Protein AF-A0A8T1UYX2-F1 (afdb_monomer)

Radius of gyration: 14.96 Å; Cα contacts (8 Å, |Δi|>4): 70; chains: 1; bounding box: 27×42×38 Å

Nearest PDB structures (foldseek):
  7l1v-assembly1_R  TM=3.148E-01  e=8.148E+00  Homo sapiens
  6tvo-assembly1_A  TM=3.436E-01  e=8.673E+00  Homo sapiens

Mean predicted aligned error: 9.79 Å

Foldseek 3Di:
DDDDPVRLCVVPVVLLVLLVLQLVFWDFDQDPPVDDDDPDRDTDTGGDDDPVCVPPPVVSVVSNVVSVVVLVVCCVVPVNSSVSSNVPD

pLDDT: mean 73.72, std 14.35, range [43.25, 90.12]

Sequence (89 aa):
MAHSPAEIEERWGFLAPWCELLNRRLEYENFSYDLDVWDRRKYSIGLKLEDEELETNLASLERVREALALLAAVAHVDHAAAKYLLDKY

Organism: NCBI:txid29920

Solvent-accessible surface area (backbone atoms only — not comparable to full-atom values): 5423 Å² total; per-residue (Å²): 131,89,72,52,73,66,58,38,41,75,75,50,46,86,49,43,74,42,30,44,68,38,52,86,25,57,43,83,43,83,63,81,74,94,66,96,78,66,103,57,92,56,75,44,76,40,76,64,74,58,74,70,47,77,76,72,34,68,72,58,54,51,53,52,52,50,31,51,53,54,47,51,53,37,38,74,78,38,48,70,49,38,52,50,45,59,73,73,59

Secondary structure (DSSP, 8-state):
----HHHHHHHHGGGHHHHHHHHTTEEEEE------S--S--EEEEE---HHHHHH-HHHHHHHHHHHHHHHHHHHH-HHHHHHHHHH-

Structure (mmCIF, N/CA/C/O backbone):
data_AF-A0A8T1UYX2-F1
#
_entry.id   AF-A0A8T1UYX2-F1
#
loop_
_atom_site.group_PDB
_atom_site.id
_atom_site.type_symb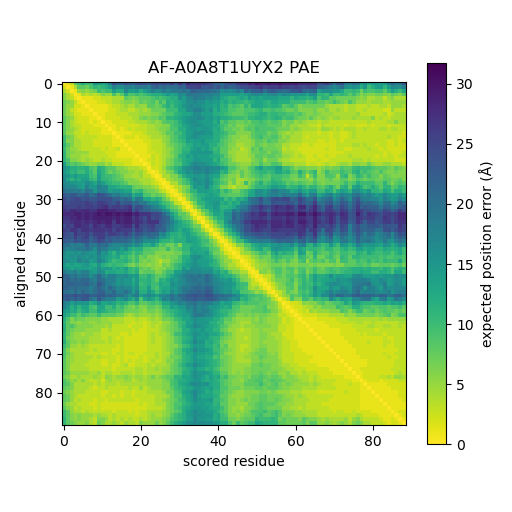ol
_atom_site.label_atom_id
_atom_site.label_alt_id
_atom_site.label_comp_id
_atom_site.label_asym_id
_atom_site.label_entity_id
_atom_site.label_seq_id
_atom_site.pdbx_PDB_ins_code
_atom_site.Cartn_x
_atom_site.Cartn_y
_atom_site.Cartn_z
_atom_site.occupancy
_atom_site.B_iso_or_equiv
_atom_site.auth_seq_id
_atom_site.auth_comp_id
_atom_site.auth_asym_id
_atom_site.auth_atom_id
_atom_site.pdbx_PDB_model_num
ATOM 1 N N . MET A 1 1 ? 12.609 -1.158 -16.122 1.00 47.44 1 MET A N 1
ATOM 2 C CA . MET A 1 1 ? 12.364 -2.473 -16.750 1.00 47.44 1 MET A CA 1
ATOM 3 C C . MET A 1 1 ? 10.876 -2.731 -16.618 1.00 47.44 1 MET A C 1
ATOM 5 O O . MET A 1 1 ? 10.358 -2.509 -15.534 1.00 47.44 1 MET A O 1
ATOM 9 N N . ALA A 1 2 ? 10.168 -3.041 -17.702 1.00 56.03 2 ALA A N 1
ATOM 10 C CA . ALA A 1 2 ? 8.744 -3.353 -17.611 1.00 56.03 2 ALA A CA 1
ATOM 11 C C . ALA A 1 2 ? 8.617 -4.812 -17.160 1.00 56.03 2 ALA A C 1
ATOM 13 O O . ALA A 1 2 ? 8.921 -5.710 -17.938 1.00 56.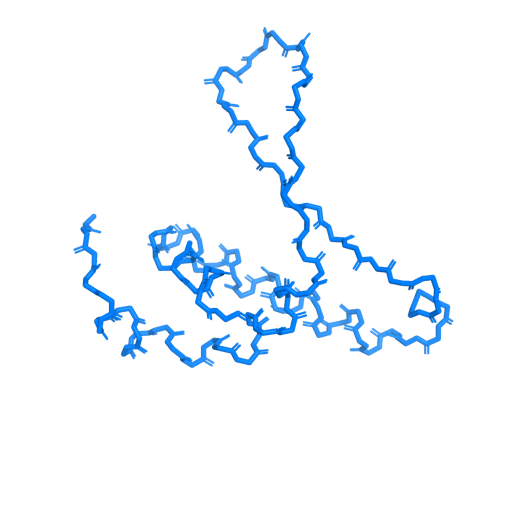03 2 ALA A O 1
ATOM 14 N N . HIS A 1 3 ? 8.264 -5.028 -15.894 1.00 68.81 3 HIS A N 1
ATOM 15 C CA . HIS A 1 3 ? 7.954 -6.358 -15.380 1.00 68.81 3 HIS A CA 1
ATOM 16 C C . HIS A 1 3 ? 6.574 -6.779 -15.886 1.00 68.81 3 HIS A C 1
ATOM 18 O O . HIS A 1 3 ? 5.644 -5.969 -15.921 1.00 68.81 3 HIS A O 1
ATOM 24 N N . SER A 1 4 ? 6.443 -8.032 -16.307 1.00 81.56 4 SER A N 1
ATOM 25 C CA . SER A 1 4 ? 5.137 -8.597 -16.627 1.00 81.56 4 SER A CA 1
ATOM 26 C C . SER A 1 4 ? 4.303 -8.764 -15.344 1.00 81.56 4 SER A C 1
ATOM 28 O O . SER A 1 4 ? 4.868 -8.952 -14.263 1.00 81.56 4 SER A O 1
ATOM 30 N N . PRO A 1 5 ? 2.960 -8.733 -15.426 1.00 78.44 5 PRO A N 1
ATOM 31 C CA . PRO A 1 5 ? 2.094 -8.901 -14.255 1.00 78.44 5 PRO A CA 1
ATOM 32 C C . PRO A 1 5 ? 2.372 -10.190 -13.467 1.00 78.44 5 PRO A C 1
ATOM 34 O O . PRO A 1 5 ? 2.293 -10.194 -12.243 1.00 78.44 5 PRO A O 1
ATOM 37 N N . ALA A 1 6 ? 2.739 -11.271 -14.164 1.00 83.81 6 ALA A N 1
ATOM 38 C CA . ALA A 1 6 ? 3.075 -12.555 -13.554 1.00 83.81 6 ALA A CA 1
ATOM 39 C C . ALA A 1 6 ? 4.387 -12.501 -12.752 1.00 83.81 6 ALA A C 1
ATOM 41 O O . ALA A 1 6 ? 4.449 -13.037 -11.651 1.00 83.81 6 ALA A O 1
ATOM 42 N N . GLU A 1 7 ? 5.410 -11.807 -13.260 1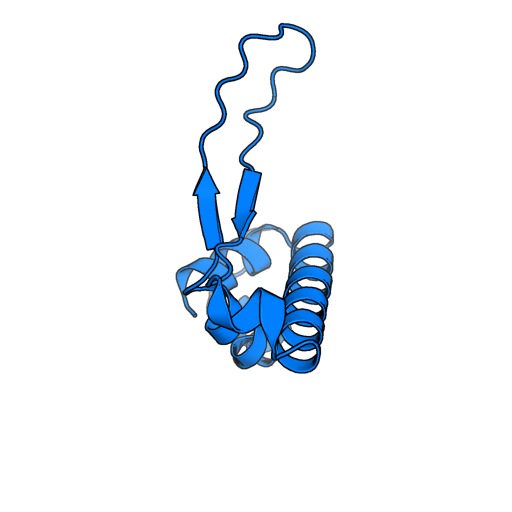.00 85.31 7 GLU A N 1
ATOM 43 C CA . GLU A 1 7 ? 6.684 -11.622 -12.549 1.00 85.31 7 GLU A CA 1
ATOM 44 C C . GLU A 1 7 ? 6.530 -10.721 -11.318 1.00 85.31 7 GLU A C 1
ATOM 46 O O . GLU A 1 7 ? 7.195 -10.936 -10.304 1.00 85.31 7 GLU A O 1
ATOM 51 N N . ILE A 1 8 ? 5.661 -9.705 -11.388 1.00 85.69 8 ILE A N 1
ATOM 52 C CA . ILE A 1 8 ? 5.341 -8.865 -10.225 1.00 85.69 8 ILE A CA 1
ATOM 53 C C . ILE A 1 8 ? 4.626 -9.704 -9.163 1.00 85.69 8 ILE A C 1
ATOM 55 O O . ILE A 1 8 ? 4.952 -9.590 -7.986 1.00 85.69 8 ILE A O 1
ATOM 59 N N . GLU A 1 9 ? 3.700 -10.572 -9.569 1.00 87.25 9 GLU A N 1
ATOM 60 C CA . GLU A 1 9 ? 2.983 -11.453 -8.648 1.00 87.25 9 GLU A CA 1
ATOM 61 C C . GLU A 1 9 ? 3.911 -12.461 -7.962 1.00 87.25 9 GLU A C 1
ATOM 63 O O . GLU A 1 9 ? 3.842 -12.641 -6.751 1.00 87.25 9 GLU A O 1
ATOM 68 N N . GLU A 1 10 ? 4.827 -13.074 -8.712 1.00 88.94 10 GLU A N 1
ATOM 69 C CA . GLU A 1 10 ? 5.803 -14.016 -8.159 1.00 88.94 10 GLU A CA 1
ATOM 70 C C . GLU A 1 10 ? 6.729 -13.342 -7.136 1.00 88.94 10 GLU A C 1
ATOM 72 O O . GLU A 1 10 ? 7.038 -13.913 -6.090 1.00 88.94 10 GLU A O 1
ATOM 77 N N . ARG A 1 11 ? 7.163 -12.108 -7.420 1.00 88.38 11 ARG A N 1
ATOM 78 C CA . ARG A 1 11 ? 8.148 -11.396 -6.595 1.00 88.38 11 ARG A CA 1
ATOM 79 C C . ARG A 1 11 ? 7.534 -10.636 -5.428 1.00 88.38 11 ARG A C 1
ATOM 81 O O . ARG A 1 11 ? 8.166 -10.542 -4.379 1.00 88.38 11 ARG A O 1
ATOM 88 N N . TRP A 1 12 ? 6.345 -10.072 -5.611 1.00 90.00 12 TRP A N 1
ATOM 89 C CA . TRP A 1 12 ? 5.738 -9.121 -4.679 1.00 90.00 12 TRP A CA 1
ATOM 90 C C . TRP A 1 12 ? 4.304 -9.47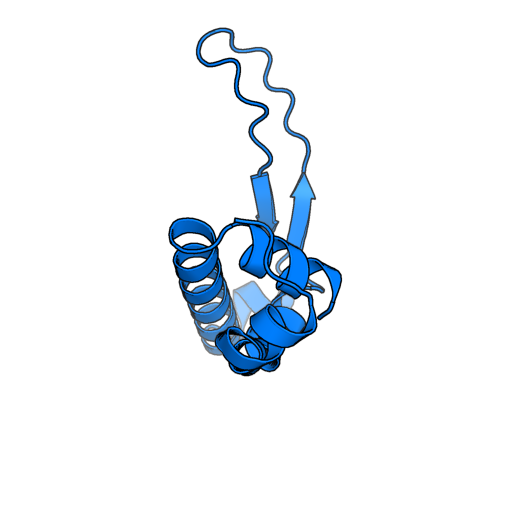2 -4.273 1.00 90.00 12 TRP A C 1
ATOM 92 O O . TRP A 1 12 ? 3.745 -8.793 -3.414 1.00 90.00 12 TRP A O 1
ATOM 102 N N . GLY A 1 13 ? 3.710 -10.537 -4.820 1.00 86.62 13 GLY A N 1
ATOM 103 C CA . GLY A 1 13 ? 2.339 -10.956 -4.500 1.00 86.62 13 GLY A CA 1
ATOM 104 C C . GLY A 1 13 ? 2.127 -11.294 -3.023 1.00 86.62 13 GLY A C 1
ATOM 105 O O . GLY A 1 13 ? 1.020 -11.163 -2.507 1.00 86.62 13 GLY A O 1
ATOM 106 N N . PHE A 1 14 ? 3.195 -11.617 -2.286 1.00 89.56 14 PHE A N 1
ATOM 107 C CA . PHE A 1 14 ? 3.116 -11.803 -0.835 1.00 89.56 14 PHE A CA 1
ATOM 108 C C . PHE A 1 14 ? 2.673 -10.534 -0.084 1.00 89.56 14 PHE A C 1
ATOM 110 O O . PHE A 1 14 ? 2.194 -10.654 1.037 1.00 89.56 14 PHE A O 1
ATOM 117 N N . LEU A 1 15 ? 2.797 -9.338 -0.676 1.00 89.12 15 LEU A N 1
ATOM 118 C CA . LEU A 1 15 ? 2.357 -8.072 -0.076 1.00 89.12 15 LEU A CA 1
ATOM 119 C C . LEU A 1 15 ? 0.858 -7.792 -0.238 1.00 89.12 15 LEU A C 1
ATOM 121 O O . LEU A 1 15 ? 0.380 -6.788 0.295 1.00 89.12 15 LEU A O 1
ATOM 125 N N . ALA A 1 16 ? 0.113 -8.665 -0.923 1.00 87.75 16 ALA A N 1
ATOM 126 C CA . ALA A 1 16 ? -1.322 -8.502 -1.154 1.00 87.75 16 ALA A CA 1
ATOM 127 C C . ALA A 1 16 ? -2.122 -8.152 0.120 1.00 87.75 16 ALA A C 1
ATOM 129 O O . ALA A 1 16 ? -2.837 -7.153 0.085 1.00 87.75 16 ALA A O 1
ATOM 130 N N . PRO A 1 17 ? -1.940 -8.826 1.279 1.00 88.31 17 PRO A N 1
ATOM 131 C CA . PRO A 1 17 ? -2.709 -8.502 2.487 1.00 88.31 17 PRO A CA 1
ATOM 132 C C . PRO A 1 17 ? -2.481 -7.075 3.010 1.00 88.31 17 PRO A C 1
ATOM 134 O O . PRO A 1 17 ? -3.373 -6.471 3.602 1.00 88.31 17 PRO A O 1
ATOM 137 N N . TRP A 1 18 ? -1.283 -6.521 2.797 1.00 88.25 18 TRP A N 1
ATOM 138 C CA . TRP A 1 18 ? -0.960 -5.145 3.177 1.00 88.25 18 TRP A CA 1
ATOM 139 C C . TRP A 1 18 ? -1.515 -4.141 2.167 1.00 88.25 18 TRP A C 1
ATOM 141 O O . TRP A 1 18 ? -1.925 -3.056 2.564 1.00 88.25 18 TRP A O 1
ATOM 151 N N . CYS A 1 19 ? -1.569 -4.498 0.883 1.00 85.62 19 CYS A N 1
ATOM 152 C CA . CYS A 1 19 ? -2.162 -3.646 -0.147 1.00 85.62 19 CYS A CA 1
ATOM 153 C C . CYS A 1 19 ? -3.687 -3.571 0.009 1.00 85.62 19 CYS A C 1
ATOM 155 O O . CYS A 1 19 ? -4.225 -2.471 0.043 1.00 85.62 19 CYS A O 1
ATOM 157 N N . GLU A 1 20 ? -4.360 -4.696 0.269 1.00 86.38 20 GLU A N 1
ATOM 158 C CA . GLU A 1 20 ? -5.805 -4.733 0.555 1.00 86.38 20 GLU A CA 1
ATOM 159 C C . GLU A 1 20 ? -6.181 -3.885 1.783 1.00 86.38 20 GLU A C 1
ATOM 161 O O . GLU A 1 20 ? -7.217 -3.214 1.799 1.00 86.38 20 GLU A O 1
ATOM 166 N N . LEU A 1 21 ? -5.323 -3.875 2.814 1.00 84.62 21 LEU A N 1
ATOM 167 C CA . LEU A 1 21 ? -5.505 -3.028 3.998 1.00 84.62 21 LEU A CA 1
ATOM 168 C C . LEU A 1 21 ? -5.468 -1.532 3.642 1.00 84.62 21 LEU A C 1
ATOM 170 O O . LEU A 1 21 ? -6.160 -0.728 4.274 1.00 84.62 21 LEU A O 1
ATOM 174 N N . LEU A 1 22 ? -4.656 -1.165 2.649 1.00 80.31 22 LEU A N 1
ATOM 175 C CA . LEU A 1 22 ? -4.435 0.210 2.219 1.00 80.31 22 LEU A CA 1
ATOM 176 C C . LEU A 1 22 ? -5.429 0.676 1.148 1.00 80.31 22 LEU A C 1
ATOM 178 O O . LEU A 1 22 ? -5.813 1.841 1.174 1.00 80.31 22 LEU A O 1
ATOM 182 N N . ASN A 1 23 ? -5.893 -0.192 0.246 1.00 72.25 23 ASN A N 1
ATOM 183 C CA . ASN A 1 23 ? -6.672 0.203 -0.937 1.00 72.25 23 ASN A CA 1
ATOM 184 C C . ASN A 1 23 ? -7.997 0.916 -0.609 1.00 72.25 23 ASN A C 1
ATOM 186 O O . ASN A 1 23 ? -8.508 1.721 -1.378 1.00 72.25 23 ASN A O 1
ATOM 190 N N . ARG A 1 24 ? -8.544 0.693 0.588 1.00 70.00 24 ARG A N 1
ATOM 1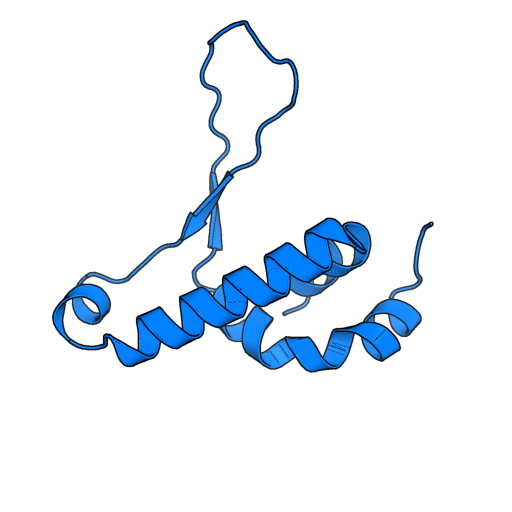91 C CA . ARG A 1 24 ? -9.751 1.400 1.058 1.00 70.00 24 ARG A CA 1
ATOM 192 C C . ARG A 1 24 ? -9.473 2.733 1.754 1.00 70.00 24 ARG A C 1
ATOM 194 O O . ARG A 1 24 ? -10.412 3.447 2.086 1.00 70.00 24 ARG A O 1
ATOM 201 N N . ARG A 1 25 ? -8.204 3.035 2.021 1.00 72.56 25 ARG A N 1
ATOM 202 C CA . ARG A 1 25 ? -7.747 4.162 2.849 1.00 72.56 25 ARG A CA 1
ATOM 203 C C . ARG A 1 25 ? -6.881 5.146 2.082 1.00 72.56 25 ARG A C 1
ATOM 205 O O . ARG A 1 25 ? -6.709 6.266 2.545 1.00 72.56 25 ARG A O 1
ATOM 212 N N . LEU A 1 26 ? -6.295 4.733 0.963 1.00 73.06 26 LEU A N 1
ATOM 213 C CA . LEU A 1 26 ? -5.443 5.593 0.156 1.00 73.06 26 LEU A CA 1
ATOM 214 C C . LEU A 1 26 ? -6.301 6.410 -0.805 1.00 73.06 26 LEU A C 1
ATOM 216 O O . LEU A 1 26 ? -6.848 5.890 -1.774 1.00 73.06 26 LEU A O 1
ATOM 220 N N . GLU A 1 27 ? -6.391 7.707 -0.542 1.00 68.19 27 GLU A N 1
ATOM 221 C CA . GLU A 1 27 ? -6.997 8.666 -1.454 1.00 68.19 27 GLU A CA 1
ATOM 222 C C . GLU A 1 27 ? -5.884 9.373 -2.233 1.00 68.19 27 GLU A C 1
ATOM 224 O O . GLU A 1 27 ? -4.880 9.837 -1.686 1.00 68.19 27 GLU A O 1
ATOM 229 N N . TYR A 1 28 ? -6.033 9.412 -3.554 1.00 62.53 28 TYR A N 1
ATOM 230 C CA . TYR A 1 28 ? -5.065 10.067 -4.417 1.00 62.53 28 TYR A CA 1
ATOM 231 C C . TYR A 1 28 ? -5.379 11.558 -4.489 1.00 62.53 28 TYR A C 1
ATOM 233 O O . TYR A 1 28 ? -6.251 11.985 -5.248 1.00 62.53 28 TYR A O 1
ATOM 241 N N . GLU A 1 29 ? -4.666 12.359 -3.703 1.00 58.47 29 GLU A N 1
ATOM 242 C CA . GLU A 1 29 ? -4.833 13.807 -3.725 1.00 58.47 29 GLU A CA 1
ATOM 243 C C . GLU A 1 29 ? -3.873 14.438 -4.739 1.00 58.47 29 GLU A C 1
ATOM 245 O O . GLU A 1 29 ? -2.645 14.337 -4.654 1.00 58.47 29 GLU A O 1
ATOM 250 N N . ASN A 1 30 ? -4.450 15.126 -5.725 1.00 50.88 30 ASN A N 1
ATOM 251 C CA . ASN A 1 30 ? -3.702 16.012 -6.608 1.00 50.88 30 ASN A CA 1
ATOM 252 C C . ASN A 1 30 ? -3.527 17.363 -5.906 1.00 50.88 30 ASN A C 1
ATOM 254 O O . ASN A 1 30 ? -4.340 18.266 -6.098 1.00 50.88 30 ASN A O 1
ATOM 258 N N . PHE A 1 31 ? -2.463 17.540 -5.123 1.00 47.97 31 PHE A N 1
ATOM 259 C CA . PHE A 1 31 ? -2.089 18.893 -4.711 1.00 47.97 31 PHE A CA 1
ATOM 260 C C . PHE A 1 31 ? -1.439 19.623 -5.885 1.00 47.97 31 PHE A C 1
ATOM 262 O O . PHE A 1 31 ? -0.300 19.339 -6.260 1.00 47.97 31 PHE A O 1
ATOM 269 N N . SER A 1 32 ? -2.136 20.614 -6.441 1.00 43.25 32 SER A N 1
ATOM 270 C CA . SER A 1 32 ? -1.492 21.685 -7.200 1.00 43.25 32 SER A CA 1
ATOM 271 C C . SER A 1 32 ? -1.169 22.832 -6.242 1.00 43.25 32 SER A C 1
ATOM 273 O O . SER A 1 32 ? -1.887 23.828 -6.191 1.00 43.25 32 SER A O 1
ATOM 275 N N . TYR A 1 33 ? -0.117 22.698 -5.431 1.00 46.66 33 TYR A N 1
ATOM 276 C CA . TYR A 1 33 ? 0.455 23.905 -4.838 1.00 46.66 33 TYR A CA 1
ATOM 277 C C . TYR A 1 33 ? 1.307 24.600 -5.894 1.00 46.66 33 TYR A C 1
ATOM 279 O O . TYR A 1 33 ? 2.307 24.057 -6.361 1.00 46.66 33 TYR A O 1
ATOM 287 N N . ASP A 1 34 ? 0.871 25.802 -6.254 1.00 50.88 34 ASP A N 1
ATOM 288 C CA . ASP A 1 34 ? 1.511 26.724 -7.190 1.00 50.88 34 ASP A CA 1
ATOM 289 C C . ASP A 1 34 ? 2.715 27.415 -6.520 1.00 50.88 34 ASP A C 1
ATOM 291 O O . ASP A 1 34 ? 2.712 28.610 -6.238 1.00 50.88 34 ASP A O 1
ATOM 295 N N . LEU A 1 35 ? 3.721 26.621 -6.136 1.00 48.00 35 LEU A N 1
ATOM 296 C CA . LEU A 1 35 ? 4.966 27.099 -5.523 1.00 48.00 35 LEU A CA 1
ATOM 297 C C . LEU A 1 35 ? 6.185 26.499 -6.243 1.00 48.00 35 LEU A C 1
ATOM 299 O O . LEU A 1 35 ? 6.949 25.704 -5.696 1.00 48.00 35 LEU A O 1
ATOM 303 N N . ASP A 1 36 ? 6.296 26.826 -7.525 1.00 56.53 36 ASP A N 1
ATOM 304 C CA . ASP A 1 36 ? 7.460 27.434 -8.190 1.00 56.53 36 ASP A CA 1
ATOM 305 C C . ASP A 1 36 ? 8.916 27.010 -7.872 1.00 56.53 36 ASP A C 1
ATOM 307 O O . ASP A 1 36 ? 9.836 27.765 -8.172 1.00 56.53 36 ASP A O 1
ATOM 311 N N . VAL A 1 37 ? 9.214 25.825 -7.316 1.00 50.62 37 VAL A N 1
ATOM 312 C CA . VAL A 1 37 ? 10.638 25.429 -7.130 1.00 50.62 37 VAL A CA 1
ATOM 313 C C . VAL A 1 37 ? 11.002 24.023 -7.610 1.00 50.62 37 VAL A C 1
ATOM 315 O O . VAL A 1 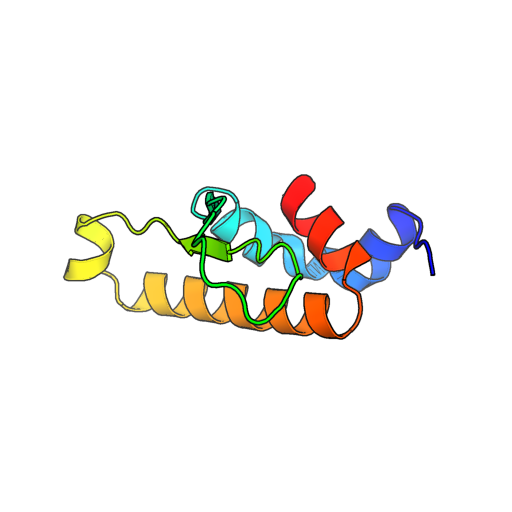37 ? 12.165 23.786 -7.918 1.00 50.62 37 VAL A O 1
ATOM 318 N N . TRP A 1 38 ? 10.064 23.086 -7.779 1.00 48.31 38 TRP A N 1
ATOM 319 C CA . TRP A 1 38 ? 10.410 21.767 -8.330 1.00 48.31 38 TRP A CA 1
ATOM 320 C C . TRP A 1 38 ? 9.274 21.196 -9.174 1.00 48.31 38 TRP A C 1
ATOM 322 O O . TRP A 1 38 ? 8.330 20.626 -8.632 1.00 48.31 38 TRP A O 1
ATOM 332 N N . ASP A 1 39 ? 9.413 21.321 -10.494 1.00 47.34 39 ASP A N 1
ATOM 333 C CA . ASP A 1 39 ? 8.540 20.826 -11.571 1.00 47.34 39 ASP A CA 1
ATOM 334 C C . ASP A 1 39 ? 8.474 19.281 -11.634 1.00 47.34 39 ASP A C 1
ATOM 336 O O . ASP A 1 39 ? 8.800 18.616 -12.617 1.00 47.34 39 ASP A O 1
ATOM 340 N N . ARG A 1 40 ? 8.115 18.659 -10.512 1.00 50.25 40 ARG A N 1
ATOM 341 C CA . ARG A 1 40 ? 7.709 17.261 -10.422 1.00 50.25 40 ARG A CA 1
ATOM 342 C C . ARG A 1 40 ? 6.288 17.283 -9.910 1.00 50.25 40 ARG A C 1
ATOM 344 O O . ARG A 1 40 ? 6.067 17.701 -8.780 1.00 50.25 40 ARG A O 1
ATOM 351 N N . ARG A 1 41 ? 5.345 16.801 -10.722 1.00 49.78 41 ARG A N 1
ATOM 352 C CA . ARG A 1 41 ? 3.985 16.459 -10.285 1.00 49.78 41 ARG A CA 1
ATOM 353 C C . ARG A 1 41 ? 4.092 15.605 -9.020 1.00 49.78 41 ARG A C 1
ATOM 355 O O . A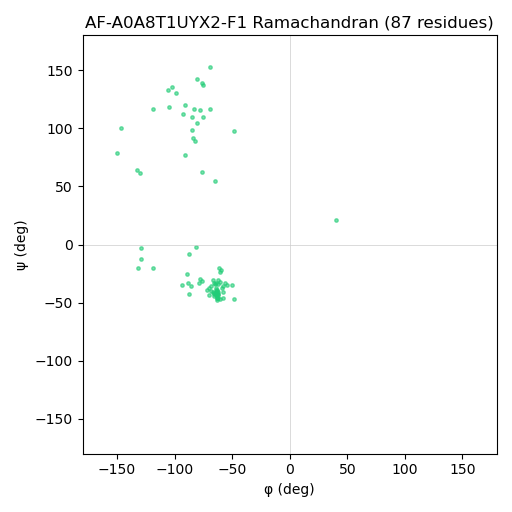RG A 1 41 ? 4.403 14.417 -9.096 1.00 49.78 41 ARG A O 1
ATOM 362 N N . LYS A 1 42 ? 3.938 16.230 -7.854 1.00 53.59 42 LYS A N 1
ATOM 363 C CA . LYS A 1 42 ? 3.980 15.547 -6.566 1.00 53.59 42 LYS A CA 1
ATOM 364 C C . LYS A 1 42 ? 2.593 14.990 -6.341 1.00 53.59 42 LYS A C 1
ATOM 366 O O . LYS A 1 42 ? 1.709 15.663 -5.834 1.00 53.59 42 LYS A O 1
ATOM 371 N N . TYR A 1 43 ? 2.415 13.761 -6.782 1.00 55.09 43 TYR A N 1
ATOM 372 C CA . TYR A 1 43 ? 1.297 12.961 -6.343 1.00 55.09 43 TYR A CA 1
ATOM 373 C C . TYR A 1 43 ? 1.530 12.616 -4.875 1.00 55.09 43 TYR A C 1
ATOM 375 O O . TYR A 1 43 ? 2.541 11.990 -4.547 1.00 55.09 43 TYR A O 1
ATOM 383 N N . SER A 1 44 ? 0.652 13.077 -3.989 1.00 59.72 44 SER A N 1
ATOM 384 C CA . SER A 1 44 ? 0.644 12.624 -2.603 1.00 59.72 44 SER A CA 1
ATOM 385 C C . SER A 1 44 ? -0.476 11.619 -2.432 1.00 59.72 44 SER A C 1
ATOM 387 O O . SER A 1 44 ? -1.596 11.834 -2.892 1.00 59.72 44 SER A O 1
ATOM 389 N N . ILE A 1 45 ? -0.169 10.535 -1.740 1.00 65.00 45 ILE A N 1
ATOM 390 C CA . ILE A 1 45 ? -1.184 9.588 -1.319 1.00 65.00 45 ILE A CA 1
ATOM 391 C C . ILE A 1 45 ? -1.619 10.023 0.081 1.00 65.00 45 ILE A C 1
ATOM 393 O O . ILE A 1 45 ? -0.809 10.003 1.010 1.00 65.00 45 ILE A O 1
ATOM 397 N N . GLY A 1 46 ? -2.861 10.484 0.198 1.00 67.19 46 GLY A N 1
ATOM 398 C CA . GLY A 1 46 ? -3.504 10.789 1.470 1.00 67.19 46 GLY A CA 1
ATOM 399 C C . GLY A 1 46 ? -4.019 9.504 2.107 1.00 67.19 46 GLY A C 1
ATOM 400 O O . GLY A 1 46 ? -4.478 8.601 1.410 1.00 67.19 46 GLY A O 1
ATOM 401 N N . LEU A 1 47 ? -3.917 9.399 3.429 1.00 71.44 47 LEU A N 1
ATOM 402 C CA . LEU A 1 47 ? -4.485 8.286 4.181 1.00 71.44 47 LEU A CA 1
ATOM 403 C 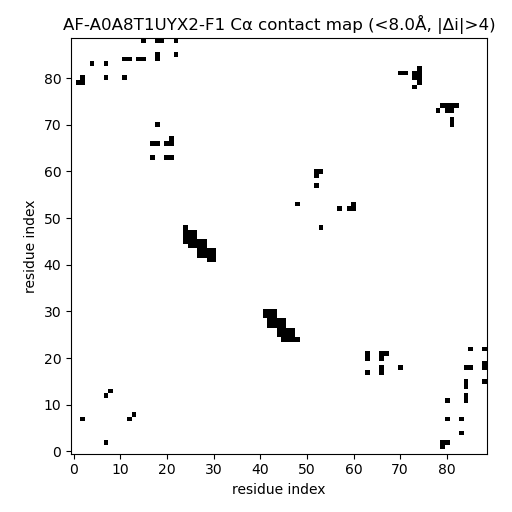C . LEU A 1 47 ? -5.742 8.772 4.896 1.00 71.44 47 LEU A C 1
ATOM 405 O O . LEU A 1 47 ? -5.664 9.631 5.774 1.00 71.44 47 LEU A O 1
ATOM 409 N N . LYS A 1 48 ? -6.883 8.185 4.555 1.00 72.94 48 LYS A N 1
ATOM 410 C CA . LYS A 1 48 ? -8.128 8.381 5.280 1.00 72.94 48 LYS A CA 1
ATOM 411 C C . LYS A 1 48 ? -8.166 7.457 6.487 1.00 72.94 48 LYS A C 1
ATOM 413 O O . LYS A 1 48 ? -8.137 6.230 6.361 1.00 72.94 48 LYS A O 1
ATOM 418 N N . LEU A 1 49 ? -8.202 8.075 7.657 1.00 66.69 49 LEU A N 1
ATOM 419 C CA . LEU A 1 49 ? -8.442 7.419 8.933 1.00 66.69 49 LEU A CA 1
ATOM 420 C C . LEU A 1 49 ? -9.864 7.774 9.358 1.00 66.69 49 LEU A C 1
ATOM 422 O O . LEU A 1 49 ? -10.252 8.936 9.255 1.00 66.69 49 LEU A O 1
ATOM 426 N N . GLU A 1 50 ? -10.647 6.784 9.777 1.00 68.25 50 GLU A N 1
ATOM 427 C CA . GLU A 1 50 ? -11.957 7.056 10.371 1.00 68.25 50 GLU A CA 1
ATOM 428 C C . GLU A 1 50 ? -11.753 7.551 11.810 1.00 68.25 50 GLU A C 1
ATOM 430 O O . GLU A 1 50 ? -10.896 7.032 12.529 1.00 68.25 50 GLU A O 1
ATOM 435 N N . ASP A 1 51 ? -12.522 8.559 12.233 1.00 61.53 51 ASP A N 1
ATOM 436 C CA . ASP A 1 51 ? -12.350 9.219 13.539 1.00 61.53 51 ASP A CA 1
ATOM 437 C C . ASP A 1 51 ? -12.420 8.222 14.716 1.00 61.53 51 ASP A C 1
ATOM 439 O O . ASP A 1 51 ? -11.683 8.346 15.694 1.00 61.53 51 ASP A O 1
ATOM 443 N N . GLU A 1 52 ? -13.228 7.165 14.584 1.00 61.44 52 GLU A N 1
ATOM 444 C CA . GLU A 1 52 ? -13.357 6.093 15.581 1.00 61.44 52 GLU A CA 1
ATOM 445 C C . GLU A 1 52 ? -12.053 5.290 15.769 1.00 61.44 52 GLU A C 1
ATOM 447 O O . GLU A 1 52 ? -11.732 4.858 16.881 1.00 61.44 52 GLU A O 1
ATOM 452 N N . GLU A 1 53 ? -11.251 5.122 14.713 1.00 59.84 53 GLU A N 1
ATOM 453 C CA . GLU A 1 53 ? -9.979 4.391 14.771 1.00 59.84 53 GLU A CA 1
ATOM 454 C C . GLU A 1 53 ? -8.868 5.197 15.438 1.00 59.84 53 GLU A C 1
ATOM 456 O O . GLU A 1 53 ? -7.995 4.615 16.092 1.00 59.84 53 GLU A O 1
ATOM 461 N N . LEU A 1 54 ? -8.917 6.526 15.297 1.00 60.50 54 LEU A N 1
ATOM 462 C CA . LEU A 1 54 ? -7.952 7.441 15.902 1.00 60.50 54 LEU A CA 1
ATOM 463 C C . LEU A 1 54 ? -8.034 7.412 17.434 1.00 60.50 54 LEU A C 1
ATOM 465 O O . LEU A 1 54 ? -7.013 7.542 18.110 1.00 60.50 54 LEU A O 1
ATOM 469 N N . GLU A 1 55 ? -9.240 7.222 17.976 1.00 58.50 55 GLU A N 1
ATOM 470 C CA . GLU A 1 55 ? -9.489 7.276 19.418 1.00 58.50 55 GLU A CA 1
ATOM 471 C C . GLU A 1 55 ? -9.318 5.929 20.134 1.00 58.50 55 GLU A C 1
ATOM 473 O O . GLU A 1 55 ? -9.009 5.917 21.327 1.00 58.50 55 GLU A O 1
ATOM 478 N N . THR A 1 56 ? -9.482 4.786 19.451 1.00 58.53 56 THR A N 1
ATOM 479 C CA . THR A 1 56 ? -9.563 3.482 20.147 1.00 58.53 56 THR A CA 1
ATOM 480 C C . THR A 1 56 ? -8.649 2.368 19.648 1.00 58.53 56 THR A C 1
ATOM 482 O O . THR A 1 56 ? -8.488 1.383 20.372 1.00 58.53 56 THR A O 1
ATOM 485 N N . ASN A 1 57 ? -8.003 2.478 18.480 1.00 65.75 57 ASN A N 1
ATOM 486 C CA . ASN A 1 57 ? -7.342 1.314 17.879 1.00 65.75 57 ASN A CA 1
ATOM 487 C C . ASN A 1 57 ? -5.907 1.586 17.398 1.00 65.75 57 ASN A C 1
ATOM 489 O O . ASN A 1 57 ? -5.575 1.444 16.227 1.00 65.75 57 ASN A O 1
ATOM 493 N N . LEU A 1 58 ? -5.005 1.904 18.334 1.00 67.62 58 LEU A N 1
ATOM 494 C CA . LEU A 1 58 ? -3.568 2.076 18.051 1.00 67.62 58 LEU A CA 1
ATOM 495 C C . LEU A 1 58 ? -2.961 0.896 17.264 1.00 67.62 58 LEU A C 1
ATOM 497 O O . LEU A 1 58 ? -2.120 1.103 16.393 1.00 67.62 58 LEU A O 1
ATOM 501 N N . ALA A 1 59 ? -3.430 -0.329 17.515 1.00 70.44 59 ALA A N 1
ATOM 502 C CA . ALA A 1 59 ? -2.979 -1.523 16.803 1.00 70.44 59 ALA A CA 1
ATOM 503 C C . ALA A 1 59 ? -3.383 -1.536 15.313 1.00 70.44 59 ALA A C 1
ATOM 505 O O . ALA A 1 59 ? -2.666 -2.108 14.488 1.00 70.44 59 ALA A O 1
ATOM 506 N N . SER A 1 60 ? -4.510 -0.917 14.932 1.00 71.75 60 SER A N 1
ATOM 507 C CA . SER A 1 60 ? -4.872 -0.772 13.515 1.00 71.75 60 SER A CA 1
ATOM 508 C C . SER A 1 60 ? -3.970 0.253 12.824 1.00 71.75 60 SER A C 1
ATOM 510 O O . SER A 1 60 ? -3.498 -0.005 11.716 1.00 71.75 60 SER A O 1
ATOM 512 N N . LEU A 1 61 ? -3.631 1.352 13.508 1.00 75.25 61 LEU A N 1
ATOM 513 C CA . LEU A 1 61 ? -2.693 2.362 13.007 1.00 75.25 61 LEU A CA 1
ATOM 514 C C . LEU A 1 61 ? -1.277 1.802 12.821 1.00 75.25 61 LEU A C 1
ATOM 516 O O . LEU A 1 61 ? -0.611 2.131 11.838 1.00 75.25 61 LEU A O 1
ATOM 520 N N . GLU A 1 62 ? -0.820 0.922 13.716 1.00 82.50 62 GLU A N 1
ATOM 521 C CA . GLU A 1 62 ? 0.463 0.224 13.569 1.00 82.50 62 GLU A CA 1
ATOM 522 C C . GLU A 1 62 ? 0.504 -0.624 12.297 1.00 82.50 62 GLU A C 1
ATOM 524 O O . GLU A 1 62 ? 1.443 -0.495 11.509 1.00 82.50 62 GLU A O 1
ATOM 529 N N . ARG A 1 63 ? -0.546 -1.412 12.037 1.00 82.25 63 ARG A N 1
ATOM 530 C CA . ARG A 1 63 ? -0.648 -2.228 10.816 1.00 82.25 63 ARG A CA 1
ATOM 531 C C . ARG A 1 63 ? -0.686 -1.380 9.549 1.00 82.25 63 ARG A C 1
ATOM 533 O O . ARG A 1 63 ? -0.056 -1.738 8.556 1.00 82.25 63 ARG A O 1
ATOM 540 N N . VAL A 1 64 ? -1.388 -0.246 9.580 1.00 82.88 64 VAL A N 1
ATOM 541 C CA . VAL A 1 64 ? -1.424 0.691 8.448 1.00 82.88 64 VAL A CA 1
ATOM 542 C C . VAL A 1 64 ? -0.046 1.314 8.212 1.00 82.88 64 VAL A C 1
ATOM 544 O O . VAL A 1 64 ? 0.414 1.380 7.071 1.00 82.88 64 VAL A O 1
ATOM 547 N N . ARG A 1 65 ? 0.665 1.702 9.277 1.00 84.19 65 ARG A N 1
ATOM 548 C CA . ARG A 1 65 ? 2.038 2.216 9.179 1.00 84.19 65 ARG A CA 1
ATOM 549 C C . ARG A 1 65 ? 2.999 1.173 8.606 1.00 84.19 65 ARG A C 1
ATOM 551 O O . ARG A 1 65 ? 3.827 1.514 7.765 1.00 84.19 65 ARG A O 1
ATOM 558 N N . GLU A 1 66 ? 2.901 -0.078 9.047 1.00 89.12 66 GLU A N 1
ATOM 559 C CA . GLU A 1 66 ? 3.717 -1.183 8.529 1.00 89.12 66 GLU A CA 1
ATOM 560 C C . GLU A 1 66 ? 3.444 -1.444 7.046 1.00 89.12 66 GLU A C 1
ATOM 562 O O . GLU A 1 66 ? 4.385 -1.535 6.258 1.00 89.12 66 GLU A O 1
ATOM 567 N N . ALA A 1 67 ? 2.169 -1.483 6.650 1.00 89.06 67 ALA A N 1
ATOM 568 C CA . ALA A 1 67 ? 1.773 -1.628 5.254 1.00 89.06 67 ALA A CA 1
ATOM 569 C C . ALA A 1 67 ? 2.349 -0.503 4.380 1.00 89.06 67 ALA A C 1
ATOM 571 O O . ALA A 1 67 ? 2.935 -0.770 3.329 1.00 89.06 67 ALA A O 1
ATOM 572 N N . LEU A 1 68 ? 2.254 0.749 4.841 1.00 86.44 68 LEU A N 1
ATOM 573 C CA . LEU A 1 68 ? 2.824 1.907 4.147 1.00 86.44 68 LEU A CA 1
ATOM 574 C C . LEU A 1 68 ? 4.348 1.819 4.029 1.00 86.44 68 LEU A C 1
ATOM 576 O O . LEU A 1 68 ? 4.895 2.116 2.969 1.00 86.44 68 LEU A O 1
ATOM 580 N N . ALA A 1 69 ? 5.038 1.403 5.092 1.00 88.88 69 ALA A N 1
ATOM 581 C CA . ALA A 1 69 ? 6.491 1.264 5.080 1.00 88.88 69 ALA A CA 1
ATOM 582 C C . ALA A 1 69 ? 6.954 0.191 4.081 1.00 88.88 69 ALA A C 1
ATOM 584 O O . ALA A 1 69 ? 7.900 0.423 3.325 1.00 88.88 69 ALA A O 1
ATOM 585 N N . LEU A 1 70 ? 6.263 -0.953 4.036 1.00 90.12 70 LEU A N 1
ATOM 586 C CA . LEU A 1 70 ? 6.536 -2.016 3.068 1.00 90.12 70 LEU A CA 1
ATOM 587 C C . LEU A 1 70 ? 6.293 -1.537 1.637 1.00 90.12 70 LEU A C 1
ATOM 589 O O . LEU A 1 70 ? 7.159 -1.699 0.778 1.00 90.12 70 LEU A O 1
ATOM 593 N N . LEU A 1 71 ? 5.159 -0.883 1.388 1.00 87.56 71 LEU A N 1
ATOM 594 C CA . LEU A 1 71 ? 4.834 -0.353 0.069 1.00 87.56 71 LEU A CA 1
ATOM 595 C C . LEU A 1 71 ? 5.831 0.724 -0.384 1.00 87.56 71 LEU A C 1
ATOM 597 O O . LEU A 1 71 ? 6.242 0.729 -1.543 1.00 87.56 71 LEU A O 1
ATOM 601 N N . ALA A 1 72 ? 6.272 1.602 0.519 1.00 86.44 72 ALA A N 1
ATOM 602 C CA . ALA A 1 72 ? 7.298 2.601 0.230 1.00 86.44 72 ALA A CA 1
ATOM 603 C C . ALA A 1 72 ? 8.649 1.953 -0.115 1.00 86.44 72 ALA A C 1
ATOM 605 O O . ALA A 1 72 ? 9.329 2.403 -1.041 1.00 86.44 72 ALA A O 1
ATOM 606 N N . ALA A 1 73 ? 9.022 0.873 0.581 1.00 89.50 73 ALA A N 1
ATOM 607 C CA . ALA A 1 73 ? 10.223 0.107 0.265 1.00 89.50 73 ALA A CA 1
ATOM 608 C C . ALA A 1 73 ? 10.136 -0.533 -1.132 1.00 89.50 73 ALA A C 1
ATOM 610 O O . ALA A 1 73 ? 11.088 -0.425 -1.908 1.00 89.50 73 ALA A O 1
ATOM 611 N N . VAL A 1 74 ? 8.985 -1.114 -1.498 1.00 87.75 74 VAL A N 1
ATOM 612 C CA . VAL A 1 74 ? 8.756 -1.610 -2.867 1.00 87.75 74 VAL A CA 1
ATOM 613 C C . VAL A 1 74 ? 8.814 -0.470 -3.869 1.00 87.75 74 VAL A C 1
ATOM 615 O O . VAL A 1 74 ? 9.508 -0.595 -4.865 1.00 87.75 74 VAL A O 1
ATOM 618 N N . ALA A 1 75 ? 8.166 0.665 -3.610 1.00 86.50 75 ALA A N 1
ATOM 619 C CA . ALA A 1 75 ? 8.171 1.801 -4.529 1.00 86.50 75 ALA A CA 1
ATOM 620 C C . ALA A 1 75 ? 9.586 2.345 -4.789 1.00 86.50 75 ALA A C 1
ATOM 622 O O . ALA A 1 75 ? 9.875 2.808 -5.893 1.00 86.50 75 ALA A O 1
ATOM 623 N N . HIS A 1 76 ? 10.472 2.260 -3.793 1.00 83.31 76 HIS A N 1
ATOM 624 C CA . HIS A 1 76 ? 11.868 2.665 -3.925 1.00 83.31 76 HIS A CA 1
ATOM 625 C C . HIS A 1 76 ? 12.686 1.721 -4.821 1.00 83.31 76 HIS A C 1
ATOM 627 O O . HIS A 1 76 ? 13.544 2.184 -5.572 1.00 83.31 76 HIS A O 1
ATOM 633 N N . VAL A 1 77 ? 12.427 0.412 -4.752 1.00 86.38 77 VAL A N 1
ATOM 634 C CA . VAL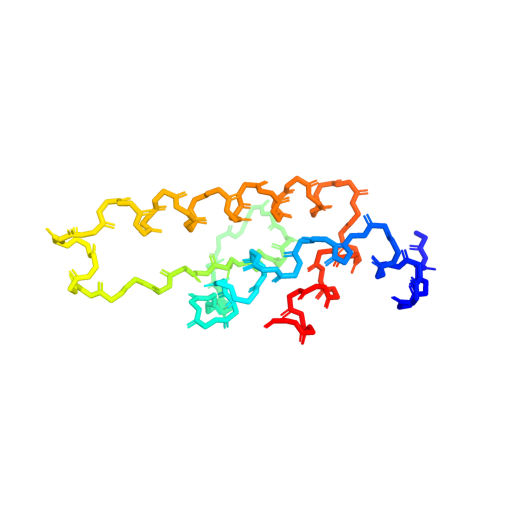 A 1 77 ? 13.200 -0.622 -5.470 1.00 86.38 77 VAL A CA 1
ATOM 635 C C . VAL A 1 77 ? 12.574 -0.985 -6.824 1.00 86.38 77 VAL A C 1
ATOM 637 O O . VAL A 1 77 ? 13.283 -1.265 -7.788 1.00 86.38 77 VAL A O 1
ATOM 640 N N . ASP A 1 78 ? 11.248 -0.970 -6.905 1.00 85.88 78 ASP A N 1
ATOM 641 C CA . ASP A 1 78 ? 10.429 -1.389 -8.038 1.00 85.88 78 ASP A CA 1
ATOM 642 C C . ASP A 1 78 ? 9.118 -0.580 -8.073 1.00 85.88 78 ASP A C 1
ATOM 644 O O . ASP A 1 78 ? 8.038 -1.017 -7.666 1.00 85.88 78 ASP A O 1
ATOM 648 N N . HIS A 1 79 ? 9.220 0.654 -8.569 1.00 82.81 79 HIS A N 1
ATOM 649 C CA . HIS A 1 79 ? 8.075 1.561 -8.654 1.00 82.81 79 HIS A CA 1
ATOM 650 C C . HIS A 1 79 ? 6.913 0.976 -9.483 1.00 82.81 79 HIS A C 1
ATOM 652 O O . HIS A 1 79 ? 5.745 1.201 -9.152 1.00 82.81 79 HIS A O 1
ATOM 658 N N . ALA A 1 80 ? 7.212 0.215 -10.542 1.00 83.88 80 ALA A N 1
ATOM 659 C CA . ALA A 1 80 ? 6.192 -0.399 -11.390 1.00 83.88 80 ALA A CA 1
ATOM 660 C C . ALA A 1 80 ? 5.402 -1.476 -10.631 1.00 83.88 80 ALA A C 1
ATOM 662 O O . ALA A 1 80 ? 4.175 -1.507 -10.738 1.00 83.88 80 ALA A O 1
ATOM 663 N N . ALA A 1 81 ? 6.082 -2.289 -9.815 1.00 85.56 81 ALA A N 1
ATOM 664 C CA . ALA A 1 81 ? 5.427 -3.245 -8.931 1.00 85.56 81 ALA A CA 1
ATOM 665 C C . ALA A 1 81 ? 4.545 -2.559 -7.886 1.00 85.56 81 ALA A C 1
ATOM 667 O O . ALA A 1 81 ? 3.388 -2.940 -7.741 1.00 85.56 81 ALA A O 1
ATOM 668 N N . ALA A 1 82 ? 5.035 -1.508 -7.219 1.00 84.94 82 ALA A N 1
ATOM 669 C CA . ALA A 1 82 ? 4.233 -0.777 -6.233 1.00 84.94 82 ALA A CA 1
ATOM 670 C C . ALA A 1 82 ? 2.936 -0.214 -6.839 1.00 84.94 82 ALA A C 1
ATOM 672 O O . ALA A 1 82 ? 1.876 -0.302 -6.225 1.00 84.94 82 ALA A O 1
ATOM 673 N N . LYS A 1 83 ? 3.004 0.313 -8.070 1.00 83.38 83 LYS A N 1
ATOM 674 C CA . LYS A 1 83 ? 1.815 0.791 -8.785 1.00 83.38 83 LYS A CA 1
ATOM 675 C C . LYS A 1 83 ? 0.852 -0.350 -9.126 1.00 83.38 83 LYS A C 1
ATOM 677 O O . LYS A 1 83 ? -0.345 -0.187 -8.942 1.00 83.38 83 LYS A O 1
ATOM 682 N N . TYR A 1 84 ? 1.359 -1.478 -9.622 1.00 86.50 84 TYR A N 1
ATOM 683 C CA . TYR A 1 84 ? 0.527 -2.638 -9.955 1.00 86.50 84 TYR A CA 1
ATOM 684 C C . TYR A 1 84 ? -0.170 -3.225 -8.722 1.00 86.50 84 TYR A C 1
ATOM 686 O O . TYR A 1 84 ? -1.349 -3.552 -8.789 1.00 86.50 84 TYR A O 1
ATOM 694 N N . LEU A 1 85 ? 0.538 -3.331 -7.595 1.00 85.56 85 LEU A N 1
ATOM 695 C CA . LEU A 1 85 ? -0.021 -3.862 -6.352 1.00 85.56 85 LEU A CA 1
ATOM 696 C C . LEU A 1 85 ? -1.155 -2.985 -5.815 1.00 85.56 85 LEU A C 1
ATOM 698 O O . LEU A 1 85 ? -2.174 -3.529 -5.416 1.00 85.56 85 LEU A O 1
ATOM 702 N N . LEU A 1 86 ? -0.993 -1.657 -5.864 1.00 82.12 86 LEU A N 1
ATOM 703 C CA . LEU A 1 86 ? -2.036 -0.698 -5.482 1.00 82.12 86 LEU A CA 1
ATOM 704 C C . LEU A 1 86 ? -3.258 -0.715 -6.407 1.00 82.12 86 LEU A C 1
ATOM 706 O O . LEU A 1 86 ? -4.360 -0.429 -5.965 1.00 82.12 86 LEU A O 1
ATOM 710 N N . ASP A 1 87 ? -3.060 -0.978 -7.699 1.00 84.00 87 ASP A N 1
ATOM 711 C CA . ASP A 1 87 ? -4.158 -1.016 -8.675 1.00 84.00 87 ASP A CA 1
ATOM 712 C C . ASP A 1 87 ? -4.950 -2.331 -8.588 1.00 84.00 87 ASP A C 1
ATOM 714 O O . ASP A 1 87 ? -6.144 -2.378 -8.878 1.00 84.00 87 ASP A O 1
ATOM 718 N N . LYS A 1 88 ? -4.278 -3.419 -8.194 1.00 85.50 88 LYS A N 1
ATOM 719 C CA . LYS A 1 88 ? -4.851 -4.766 -8.169 1.00 85.50 88 LYS A CA 1
ATOM 720 C C . LYS A 1 88 ? -5.572 -5.115 -6.863 1.00 85.50 88 LYS A C 1
ATOM 722 O O . LYS A 1 88 ? -6.600 -5.791 -6.929 1.00 85.50 88 LYS A O 1
ATOM 727 N N . TYR A 1 89 ? -4.991 -4.756 -5.719 1.00 81.56 89 TYR A N 1
ATOM 728 C CA . TYR A 1 89 ? -5.426 -5.158 -4.374 1.00 81.56 89 TYR A CA 1
ATOM 729 C C . TYR A 1 89 ? -5.965 -3.968 -3.621 1.00 81.56 89 TYR A C 1
ATOM 731 O O . TYR A 1 89 ? -7.056 -4.081 -3.016 1.00 81.56 89 TYR A O 1
#